Protein AF-A0A383BIY0-F1 (afdb_monomer)

Organism: NCBI:txid408172

Sequence (67 aa):
MIIAVLGETISEKSGVINLSAEGTIMICALFAFVFGYLTDIAVVGLIAGMILGAIIAAFLSLCDIKL

Solvent-accessible surface area (backbone atoms only — not comparable to full-atom values): 3686 Å² total; per-residue (Å²): 107,70,72,58,54,52,53,46,55,53,34,46,76,72,73,50,77,57,65,69,59,58,51,51,54,52,54,24,52,50,44,17,47,52,42,15,62,77,63,76,32,65,66,55,2,52,51,48,16,50,54,50,46,50,52,52,53,50,51,52,50,62,58,61,77,76,118

InterPro domains:
  IPR001851 ABC transporter, permease [PF02653] (2-62)

Mean predicted aligned error: 4.94 Å

Structure (mmCIF, N/CA/C/O backbone):
data_AF-A0A383BIY0-F1
#
_entry.id   AF-A0A383BIY0-F1
#
loop_
_atom_site.group_PDB
_atom_site.id
_atom_site.type_symbol
_atom_site.label_atom_id
_atom_site.label_alt_id
_atom_site.label_comp_id
_atom_site.label_asym_id
_atom_site.label_entity_id
_atom_site.label_seq_id
_atom_site.pdbx_PDB_ins_code
_atom_site.Cartn_x
_atom_site.Cartn_y
_atom_site.Cartn_z
_atom_site.occupancy
_atom_site.B_iso_or_equiv
_atom_site.auth_seq_id
_atom_site.auth_comp_id
_atom_site.auth_asym_id
_atom_site.auth_atom_id
_atom_site.pdbx_PDB_model_num
ATOM 1 N N . MET A 1 1 ? -3.877 7.004 -5.224 1.00 70.44 1 MET A N 1
ATOM 2 C CA . MET A 1 1 ? -3.604 7.622 -3.906 1.00 70.44 1 MET A CA 1
ATOM 3 C C . MET A 1 1 ? -4.513 8.807 -3.595 1.00 70.44 1 MET A C 1
ATOM 5 O O . MET A 1 1 ? -4.937 8.899 -2.460 1.00 70.44 1 MET A O 1
ATOM 9 N N . ILE A 1 2 ? -4.891 9.653 -4.564 1.00 83.00 2 ILE A N 1
ATOM 10 C CA . ILE A 1 2 ? -5.720 10.853 -4.302 1.00 83.00 2 ILE A CA 1
ATOM 11 C C . ILE A 1 2 ? -7.031 10.53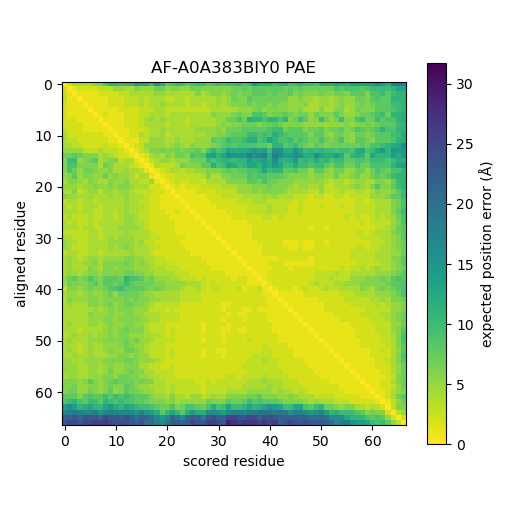4 -3.558 1.00 83.00 2 ILE A C 1
ATOM 13 O O . ILE A 1 2 ? -7.327 11.168 -2.556 1.00 83.00 2 ILE A O 1
ATOM 17 N N . ILE A 1 3 ? -7.787 9.521 -3.997 1.00 85.50 3 ILE A N 1
ATOM 18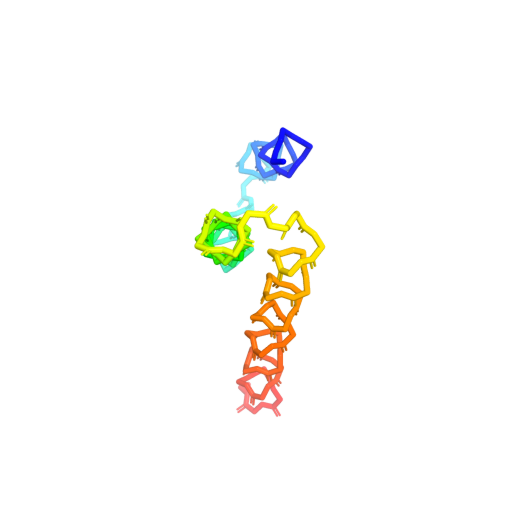 C CA . ILE A 1 3 ? -9.066 9.154 -3.356 1.00 85.50 3 ILE A CA 1
ATOM 19 C C . ILE A 1 3 ? -8.861 8.643 -1.920 1.00 85.50 3 ILE A C 1
ATOM 21 O O . ILE A 1 3 ? -9.649 8.963 -1.038 1.00 85.50 3 ILE A O 1
ATOM 25 N N . ALA A 1 4 ? -7.791 7.881 -1.682 1.00 84.88 4 ALA A N 1
ATOM 26 C CA . ALA A 1 4 ? -7.470 7.346 -0.363 1.00 84.88 4 ALA A CA 1
ATOM 27 C C . ALA A 1 4 ? -7.094 8.458 0.628 1.00 84.88 4 ALA A C 1
ATOM 29 O O . ALA A 1 4 ? -7.669 8.517 1.706 1.00 84.88 4 ALA A O 1
ATOM 30 N N . VAL A 1 5 ? -6.211 9.376 0.216 1.00 84.44 5 VAL A N 1
ATOM 31 C CA . VAL A 1 5 ? -5.791 10.528 1.033 1.00 84.44 5 VAL A CA 1
ATOM 32 C C . VAL A 1 5 ? -6.973 11.45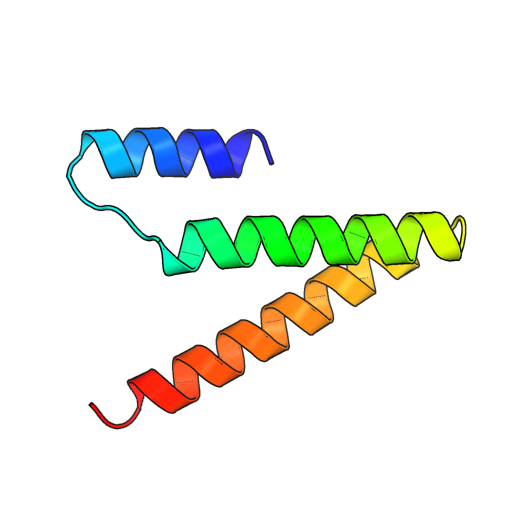1 1.322 1.00 84.44 5 VAL A C 1
ATOM 34 O O . VAL A 1 5 ? -7.138 11.904 2.443 1.00 84.44 5 VAL A O 1
ATOM 37 N N . LEU A 1 6 ? -7.852 11.690 0.342 1.00 90.06 6 LEU A N 1
ATOM 38 C CA . LEU A 1 6 ? -9.075 12.464 0.575 1.00 90.06 6 LEU A CA 1
ATOM 39 C C . LEU A 1 6 ? -9.987 11.802 1.615 1.00 90.06 6 LEU A C 1
ATOM 41 O O . LEU A 1 6 ? -10.511 12.488 2.490 1.00 90.06 6 LEU A O 1
ATOM 45 N N . GLY A 1 7 ? -10.182 10.484 1.522 1.00 86.94 7 GLY A N 1
ATOM 46 C CA . GLY A 1 7 ? -10.967 9.729 2.497 1.00 86.94 7 GLY A CA 1
ATOM 47 C C . GLY A 1 7 ? -10.369 9.800 3.901 1.00 86.94 7 GLY A C 1
ATOM 48 O O . GLY A 1 7 ? -11.106 9.991 4.868 1.00 86.94 7 GLY A O 1
ATOM 49 N N . GLU A 1 8 ? -9.044 9.717 4.008 1.00 84.88 8 GLU A N 1
ATOM 50 C CA . GLU A 1 8 ? -8.357 9.831 5.290 1.00 84.88 8 GLU A CA 1
ATOM 51 C C . GLU A 1 8 ? -8.397 11.256 5.855 1.00 84.88 8 GLU A C 1
ATOM 53 O O . GLU A 1 8 ? -8.798 11.415 7.003 1.00 84.88 8 GLU A O 1
ATOM 58 N N . THR A 1 9 ? -8.192 12.301 5.047 1.00 87.81 9 THR A N 1
ATOM 59 C CA . THR A 1 9 ? -8.340 13.701 5.495 1.00 87.81 9 THR A CA 1
ATOM 60 C C . THR A 1 9 ? -9.749 13.982 6.038 1.00 87.81 9 THR A C 1
ATOM 62 O O . THR A 1 9 ? -9.921 14.718 7.013 1.00 87.81 9 THR A O 1
ATOM 65 N N . ILE A 1 10 ? -10.786 13.396 5.427 1.00 89.50 10 ILE A N 1
ATOM 66 C CA . ILE A 1 10 ? -12.164 13.486 5.934 1.00 89.50 10 ILE A CA 1
ATOM 67 C C . ILE A 1 10 ? -12.297 12.734 7.271 1.00 89.50 10 ILE A C 1
ATOM 69 O O . ILE A 1 10 ? -12.883 13.273 8.212 1.00 89.50 10 ILE A O 1
ATOM 73 N N . SER A 1 11 ? -11.740 11.522 7.374 1.00 86.31 11 SER A N 1
ATOM 74 C CA . SER A 1 11 ? -11.744 10.719 8.606 1.00 86.31 11 SER A CA 1
ATOM 75 C C . SER A 1 11 ? -11.023 11.434 9.757 1.00 86.31 11 SER A C 1
ATOM 77 O O . SER A 1 11 ? -11.567 11.544 10.859 1.00 86.31 11 SER A O 1
ATOM 79 N N . GLU A 1 12 ? -9.857 12.020 9.492 1.00 88.00 12 GLU A N 1
ATOM 80 C CA . GLU A 1 12 ? -9.054 12.774 10.454 1.00 88.00 12 GLU A CA 1
ATOM 81 C C . GLU A 1 12 ? -9.815 14.008 10.966 1.00 88.00 12 GLU A C 1
ATOM 83 O O . GLU A 1 12 ? -9.889 14.247 12.174 1.00 88.00 12 GLU A O 1
ATOM 88 N N . LYS A 1 13 ? -10.506 14.738 10.074 1.00 88.38 13 LYS A N 1
ATOM 89 C CA . LYS A 1 13 ? -11.407 15.842 10.456 1.00 88.38 13 LYS A CA 1
ATOM 90 C C . LYS A 1 13 ? -12.586 15.404 11.325 1.00 88.38 13 LYS A C 1
ATOM 92 O O . LYS A 1 13 ? -13.096 16.223 12.087 1.00 88.38 13 LYS A O 1
ATOM 97 N N . SER A 1 14 ? -13.019 14.150 11.220 1.00 84.19 14 SER A N 1
ATOM 98 C CA . SER A 1 14 ? -14.086 13.580 12.051 1.00 84.19 14 SER A CA 1
ATOM 99 C C . SER A 1 14 ? -13.598 13.009 13.392 1.00 84.19 14 SER A C 1
ATOM 101 O O . SER A 1 14 ? -14.406 12.517 14.176 1.00 84.19 14 SER A O 1
ATOM 103 N N . GLY A 1 15 ? -12.297 13.117 13.690 1.00 83.62 15 GLY A N 1
ATOM 104 C CA . GLY A 1 15 ? -11.701 12.678 14.955 1.00 83.62 15 GLY A CA 1
ATOM 105 C C . GLY A 1 15 ? -11.317 11.196 15.004 1.00 83.62 15 GLY A C 1
ATOM 106 O O . GLY A 1 15 ? -10.916 10.715 16.061 1.00 83.62 15 GLY A O 1
ATOM 107 N N . VAL A 1 16 ? -11.409 10.471 13.884 1.00 82.56 16 VAL A N 1
ATOM 108 C CA . VAL A 1 16 ? -10.985 9.068 13.761 1.00 82.56 16 VAL A CA 1
ATOM 109 C C . VAL A 1 16 ? -9.748 8.981 12.877 1.00 82.56 16 VAL A C 1
ATOM 111 O O . VAL A 1 16 ? -9.834 9.058 11.651 1.00 82.56 16 VAL A O 1
ATOM 114 N N . ILE A 1 17 ? -8.594 8.789 13.516 1.00 82.00 17 ILE A N 1
ATOM 115 C CA . ILE A 1 17 ? -7.323 8.517 12.841 1.00 82.00 17 ILE A CA 1
ATOM 116 C C . ILE A 1 17 ? -7.121 7.007 12.708 1.00 82.00 17 ILE A C 1
ATOM 118 O O . ILE A 1 17 ? -7.032 6.289 13.704 1.00 82.00 17 ILE A O 1
ATOM 122 N N . ASN A 1 18 ? -7.041 6.505 11.475 1.00 83.69 18 ASN A N 1
ATOM 123 C CA . ASN A 1 18 ? -6.715 5.103 11.224 1.00 83.69 18 ASN A CA 1
ATOM 124 C C . ASN A 1 18 ? -5.282 4.979 10.707 1.00 83.69 18 ASN A C 1
ATOM 126 O O . ASN A 1 18 ? -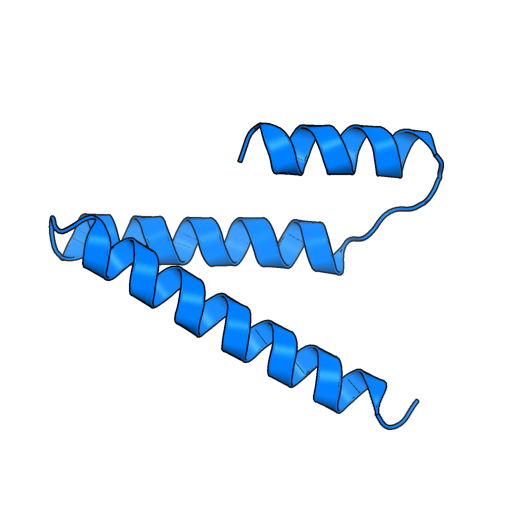5.037 4.788 9.517 1.00 83.69 18 ASN A O 1
ATOM 130 N N . LEU A 1 19 ? -4.332 5.042 11.642 1.00 83.00 19 LEU A N 1
ATOM 131 C CA . LEU A 1 19 ? -2.905 4.956 11.331 1.00 83.00 19 LEU A CA 1
ATOM 132 C C . LEU A 1 19 ? -2.533 3.636 10.632 1.00 83.00 19 LEU A C 1
ATOM 134 O O . LEU A 1 19 ? -1.606 3.599 9.824 1.00 83.00 19 LEU A O 1
ATOM 138 N N . SER A 1 20 ? -3.272 2.553 10.906 1.00 84.81 20 SER A N 1
ATOM 139 C CA . SER A 1 20 ? -3.064 1.269 10.229 1.00 84.81 20 SER A CA 1
ATOM 140 C C . SER A 1 20 ? -3.429 1.339 8.741 1.00 84.81 20 SER A C 1
ATOM 142 O O . SER A 1 20 ? -2.682 0.842 7.897 1.00 84.81 20 SER A O 1
ATOM 144 N N . ALA A 1 21 ? -4.528 2.016 8.395 1.00 84.00 21 ALA A N 1
ATOM 145 C CA . ALA A 1 21 ? -4.945 2.208 7.010 1.00 84.00 21 ALA A CA 1
ATOM 146 C C . ALA A 1 21 ? -3.970 3.130 6.262 1.00 84.00 21 ALA A C 1
ATOM 148 O O . ALA A 1 21 ? -3.525 2.794 5.167 1.00 84.00 21 ALA A O 1
ATOM 149 N N . GLU A 1 22 ? -3.563 4.234 6.886 1.00 87.62 22 GLU A N 1
ATOM 150 C CA . GLU A 1 22 ? -2.621 5.194 6.299 1.00 87.62 22 GLU A CA 1
ATOM 151 C C . GLU A 1 22 ? -1.270 4.531 5.967 1.00 87.62 22 GLU A C 1
ATOM 153 O O . GLU A 1 22 ? -0.771 4.588 4.837 1.00 87.62 22 GLU A O 1
ATOM 158 N N . GLY A 1 23 ? -0.704 3.802 6.936 1.00 88.75 23 GLY A N 1
ATOM 159 C CA . GLY A 1 23 ? 0.565 3.096 6.770 1.00 88.75 23 GLY A CA 1
ATOM 160 C C . GLY A 1 23 ? 0.497 1.967 5.738 1.00 88.75 23 GLY A C 1
ATOM 161 O O . GLY A 1 23 ? 1.387 1.848 4.892 1.00 88.75 23 GLY A O 1
ATOM 162 N N . THR A 1 24 ? -0.563 1.152 5.754 1.00 91.88 24 THR A N 1
ATOM 163 C CA . THR A 1 24 ? -0.719 0.054 4.783 1.00 91.88 24 THR A CA 1
ATOM 164 C C . THR A 1 24 ? -0.812 0.562 3.347 1.00 91.88 24 THR A C 1
ATOM 166 O O . THR A 1 24 ? -0.169 -0.003 2.460 1.00 91.88 24 THR A O 1
ATOM 169 N N . ILE A 1 25 ? -1.542 1.655 3.115 1.00 91.25 25 ILE A N 1
ATOM 170 C CA . ILE A 1 25 ? -1.708 2.259 1.790 1.00 91.25 25 ILE A CA 1
ATOM 171 C C . ILE A 1 25 ? -0.370 2.776 1.247 1.00 91.25 25 ILE A C 1
ATOM 173 O O . ILE A 1 25 ? -0.043 2.505 0.087 1.00 91.25 25 ILE A O 1
ATOM 177 N N . MET A 1 26 ? 0.433 3.463 2.069 1.00 91.94 26 MET A N 1
ATOM 178 C CA . MET A 1 26 ? 1.754 3.946 1.649 1.00 91.94 26 MET A CA 1
ATOM 179 C C . MET A 1 26 ? 2.726 2.807 1.330 1.00 91.94 26 MET A C 1
ATOM 181 O O . MET A 1 26 ? 3.377 2.835 0.283 1.00 91.94 26 MET A O 1
ATOM 185 N N . ILE A 1 27 ? 2.813 1.781 2.182 1.00 93.25 27 ILE A N 1
ATOM 186 C CA . ILE A 1 27 ? 3.759 0.675 1.970 1.00 93.25 27 ILE A CA 1
ATOM 187 C C . ILE A 1 27 ? 3.355 -0.157 0.741 1.00 93.25 27 ILE A C 1
ATOM 189 O O . ILE A 1 27 ? 4.216 -0.501 -0.071 1.00 93.25 27 ILE A O 1
ATOM 193 N N . CYS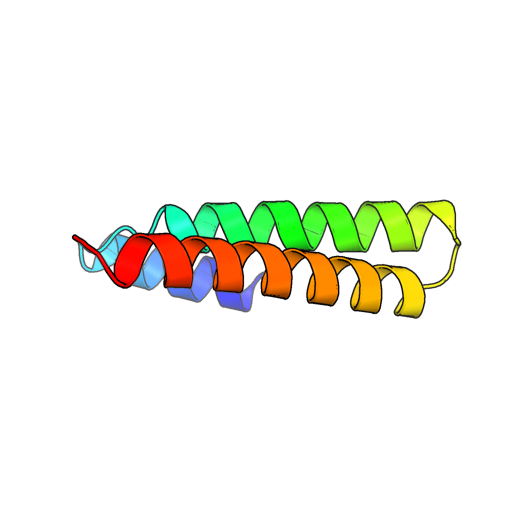 A 1 28 ? 2.059 -0.426 0.539 1.00 93.94 28 CYS A N 1
ATOM 194 C CA . CYS A 1 28 ? 1.581 -1.133 -0.655 1.00 93.94 28 CYS A CA 1
ATOM 195 C C . CYS A 1 28 ? 1.854 -0.342 -1.941 1.00 93.94 28 CYS A C 1
ATOM 197 O O . CYS A 1 28 ? 2.264 -0.926 -2.945 1.00 93.94 28 CYS A O 1
ATOM 199 N N . ALA A 1 29 ? 1.665 0.982 -1.915 1.00 93.31 29 ALA A N 1
ATOM 200 C CA . ALA A 1 29 ? 1.968 1.848 -3.052 1.00 93.31 29 ALA A CA 1
ATOM 201 C C . ALA A 1 29 ? 3.469 1.863 -3.380 1.00 93.31 29 ALA A C 1
ATOM 203 O O . ALA A 1 29 ? 3.836 1.767 -4.551 1.00 93.31 29 ALA A O 1
ATOM 204 N N . LEU A 1 30 ? 4.334 1.914 -2.360 1.00 94.88 30 LEU A N 1
ATOM 205 C CA . LEU A 1 30 ? 5.783 1.820 -2.535 1.00 94.88 30 LEU A CA 1
ATOM 206 C C . LEU A 1 30 ? 6.183 0.479 -3.159 1.00 94.88 30 LEU A C 1
ATOM 208 O O . LEU A 1 30 ? 6.940 0.460 -4.124 1.00 94.88 30 LEU A O 1
ATOM 212 N N . PHE A 1 31 ? 5.657 -0.636 -2.647 1.00 95.25 31 PHE A N 1
ATOM 213 C CA . PHE A 1 31 ? 5.939 -1.964 -3.198 1.00 95.25 31 PHE A CA 1
ATOM 214 C C . PHE A 1 31 ? 5.492 -2.075 -4.655 1.00 95.25 31 PHE A C 1
ATOM 216 O O . PHE A 1 31 ? 6.261 -2.521 -5.506 1.00 95.25 31 PHE A O 1
ATOM 223 N N . ALA A 1 32 ? 4.280 -1.611 -4.965 1.00 95.38 32 ALA A N 1
ATOM 224 C CA . ALA A 1 32 ? 3.786 -1.619 -6.332 1.00 95.38 32 ALA A CA 1
ATOM 225 C C . ALA A 1 32 ? 4.674 -0.793 -7.271 1.00 95.38 32 ALA A C 1
ATOM 227 O O . ALA A 1 32 ? 4.980 -1.227 -8.381 1.00 95.38 32 ALA A O 1
ATOM 228 N N . PHE A 1 33 ? 5.140 0.369 -6.810 1.00 95.12 33 PHE A N 1
ATOM 229 C CA . PHE A 1 33 ? 6.057 1.209 -7.568 1.00 95.12 33 PHE A CA 1
ATOM 230 C C . PHE A 1 33 ? 7.427 0.549 -7.768 1.00 95.12 33 PHE A C 1
ATOM 232 O O . PHE A 1 33 ? 7.898 0.479 -8.897 1.00 95.12 33 PHE A O 1
ATOM 239 N N . VAL A 1 34 ? 8.050 0.015 -6.712 1.00 97.12 34 VAL A N 1
ATOM 240 C CA . VAL A 1 34 ? 9.385 -0.606 -6.781 1.00 97.12 34 VAL A CA 1
ATOM 241 C C . VAL A 1 34 ? 9.396 -1.798 -7.735 1.00 97.12 34 VAL A C 1
ATOM 243 O O . VAL A 1 34 ? 10.276 -1.892 -8.586 1.00 97.12 34 VAL A O 1
ATOM 246 N N . PHE A 1 35 ? 8.408 -2.689 -7.645 1.00 96.62 35 PHE A N 1
ATOM 247 C CA . PHE A 1 35 ? 8.339 -3.858 -8.524 1.00 96.62 35 PHE A CA 1
ATOM 248 C C . PHE A 1 35 ? 7.938 -3.493 -9.953 1.00 96.62 35 PHE A C 1
ATOM 250 O O . PHE A 1 35 ? 8.459 -4.088 -10.894 1.00 96.62 35 PHE A O 1
ATOM 257 N N . GLY A 1 36 ? 7.068 -2.496 -10.135 1.00 97.00 36 GLY A N 1
ATOM 258 C CA . GLY A 1 36 ? 6.757 -1.959 -11.459 1.00 97.00 36 GLY A CA 1
ATOM 259 C C . GLY A 1 36 ? 7.971 -1.302 -12.120 1.00 97.00 36 GLY A C 1
ATOM 260 O O . GLY A 1 36 ? 8.195 -1.505 -13.306 1.00 97.00 36 GLY A O 1
ATOM 261 N N . TYR A 1 37 ? 8.783 -0.584 -11.340 1.00 97.00 37 TYR A N 1
ATOM 262 C CA . TYR A 1 37 ? 10.000 0.082 -11.802 1.00 97.00 37 TYR A CA 1
ATOM 263 C C . TYR A 1 37 ? 11.120 -0.911 -12.130 1.00 97.00 37 TYR A C 1
ATOM 265 O O . TYR A 1 37 ? 11.731 -0.820 -13.184 1.00 97.00 37 TYR A O 1
ATOM 273 N N . LEU A 1 38 ? 11.375 -1.894 -11.260 1.00 97.38 38 LEU A N 1
ATOM 274 C CA . LEU A 1 38 ? 12.446 -2.878 -11.468 1.00 97.38 38 LEU A CA 1
ATOM 275 C C . LEU A 1 38 ? 12.189 -3.814 -12.651 1.00 97.38 38 LEU A C 1
ATOM 277 O O . LEU A 1 38 ? 13.136 -4.344 -13.225 1.00 97.38 38 LEU A O 1
ATOM 281 N N . THR A 1 39 ? 10.920 -4.066 -12.971 1.00 96.06 39 THR A N 1
ATOM 282 C CA . THR A 1 39 ? 10.541 -4.992 -14.045 1.00 96.06 39 THR A CA 1
ATOM 283 C C . THR A 1 39 ? 10.120 -4.293 -15.330 1.00 96.06 39 THR A C 1
ATOM 285 O O . THR A 1 39 ? 9.880 -4.988 -16.312 1.00 96.06 39 THR A O 1
ATOM 288 N N . ASP A 1 40 ? 10.003 -2.958 -15.324 1.00 95.69 40 ASP A N 1
ATOM 289 C CA . ASP A 1 40 ? 9.411 -2.152 -16.405 1.00 95.69 40 ASP A CA 1
ATOM 290 C C . ASP A 1 40 ? 7.991 -2.610 -16.816 1.00 95.69 40 ASP A C 1
ATOM 292 O O . ASP A 1 40 ? 7.483 -2.293 -17.893 1.00 95.69 40 ASP A O 1
ATOM 296 N N . ILE A 1 41 ? 7.306 -3.364 -15.945 1.00 95.19 41 ILE A N 1
ATOM 297 C CA . ILE A 1 41 ? 5.978 -3.926 -16.201 1.00 95.19 41 ILE A CA 1
ATOM 298 C C . ILE A 1 41 ? 5.025 -3.488 -15.091 1.00 95.19 41 ILE A C 1
ATOM 300 O O . ILE A 1 41 ? 5.051 -3.989 -13.964 1.00 95.19 41 ILE A O 1
ATOM 304 N N . ALA A 1 42 ? 4.087 -2.606 -15.442 1.00 94.12 42 ALA A N 1
ATOM 305 C CA . ALA A 1 42 ? 3.097 -2.070 -14.505 1.00 94.12 42 ALA A CA 1
ATOM 306 C C . ALA A 1 42 ? 2.265 -3.163 -13.804 1.00 94.12 42 ALA A C 1
ATOM 308 O O . ALA A 1 42 ? 1.937 -3.045 -12.624 1.00 94.12 42 ALA A O 1
ATOM 309 N N . VAL A 1 43 ? 1.953 -4.253 -14.512 1.00 96.44 43 VAL A N 1
ATOM 310 C CA . VAL A 1 43 ? 1.169 -5.376 -13.971 1.00 96.44 43 VAL A CA 1
ATOM 311 C C . VAL A 1 43 ? 1.920 -6.115 -12.861 1.00 96.44 43 VAL A C 1
ATOM 313 O O . VAL A 1 43 ? 1.302 -6.534 -11.885 1.00 96.44 43 VAL A O 1
ATOM 316 N N . VAL A 1 44 ? 3.246 -6.241 -12.960 1.00 95.75 44 VAL A N 1
ATOM 317 C CA . VAL A 1 44 ? 4.053 -6.886 -11.913 1.00 95.75 44 VAL A CA 1
ATOM 318 C C . VAL A 1 44 ? 4.036 -6.044 -10.641 1.00 95.75 44 VAL A C 1
ATOM 320 O O . VAL A 1 44 ? 3.839 -6.584 -9.554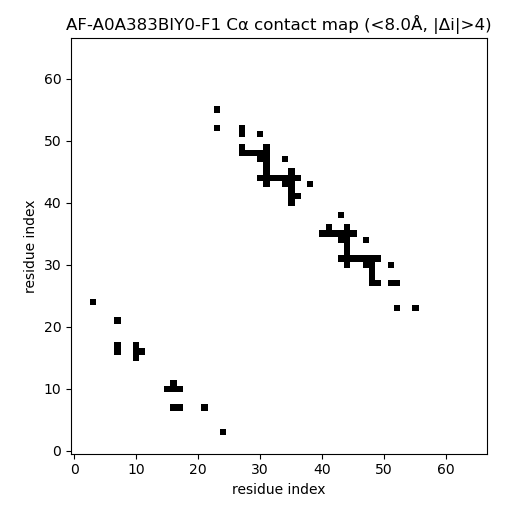 1.00 95.75 44 VAL A O 1
ATOM 323 N N . GLY A 1 45 ? 4.141 -4.720 -10.782 1.00 96.06 45 GLY A N 1
ATOM 324 C CA . GLY A 1 45 ? 3.940 -3.784 -9.678 1.00 96.06 45 GLY A CA 1
ATOM 325 C C . GLY A 1 45 ? 2.565 -3.933 -9.023 1.00 96.06 45 GLY A C 1
ATOM 326 O O . GLY A 1 45 ? 2.465 -4.088 -7.807 1.00 96.06 45 GLY A O 1
ATOM 327 N N . LEU A 1 46 ? 1.497 -3.976 -9.822 1.00 95.06 46 LEU A N 1
ATOM 328 C CA . LEU A 1 46 ? 0.135 -4.170 -9.318 1.00 95.06 46 LEU A CA 1
ATOM 329 C C . LEU A 1 46 ? 0.007 -5.451 -8.477 1.00 95.06 46 LEU A C 1
ATOM 331 O O . LEU A 1 46 ? -0.488 -5.402 -7.351 1.00 95.06 46 LEU A O 1
ATOM 335 N N . ILE A 1 47 ? 0.480 -6.584 -9.005 1.00 97.00 47 ILE A N 1
ATOM 336 C CA . ILE A 1 47 ? 0.414 -7.882 -8.321 1.00 97.00 47 ILE A CA 1
ATOM 337 C C . ILE A 1 47 ? 1.246 -7.861 -7.034 1.00 97.00 47 ILE A C 1
ATOM 339 O O . ILE A 1 47 ? 0.774 -8.321 -5.996 1.00 97.00 47 ILE A O 1
ATOM 343 N N . ALA A 1 48 ? 2.451 -7.286 -7.068 1.00 95.62 48 ALA A N 1
ATOM 344 C CA . ALA A 1 48 ? 3.306 -7.171 -5.889 1.00 95.62 48 ALA A CA 1
ATOM 345 C C . ALA A 1 48 ? 2.640 -6.353 -4.769 1.00 95.62 48 ALA A C 1
ATOM 347 O O . ALA A 1 48 ? 2.647 -6.772 -3.611 1.00 95.62 48 ALA A O 1
ATOM 348 N N . GLY A 1 49 ? 2.007 -5.225 -5.111 1.00 95.56 49 GLY A N 1
ATOM 349 C CA . GLY A 1 49 ? 1.244 -4.417 -4.158 1.00 95.56 49 GLY A CA 1
ATOM 350 C C . GLY A 1 49 ? 0.036 -5.157 -3.576 1.00 95.56 49 GLY A C 1
ATOM 351 O O . GLY A 1 49 ? -0.197 -5.089 -2.371 1.00 95.56 49 GLY A O 1
ATOM 352 N N . MET A 1 50 ? -0.702 -5.909 -4.402 1.00 95.31 50 MET A N 1
ATOM 353 C CA . MET A 1 50 ? -1.836 -6.725 -3.945 1.00 95.31 50 MET A CA 1
ATOM 354 C C . MET A 1 50 ? -1.405 -7.822 -2.968 1.00 95.31 50 MET A C 1
ATOM 356 O O . MET A 1 50 ? -2.041 -8.002 -1.932 1.00 95.31 50 MET A O 1
ATOM 360 N N . ILE A 1 51 ? -0.318 -8.537 -3.278 1.00 96.75 51 ILE A N 1
ATOM 361 C CA . ILE A 1 51 ? 0.223 -9.590 -2.410 1.00 96.75 51 ILE A CA 1
ATOM 362 C C . ILE A 1 51 ? 0.651 -8.997 -1.067 1.00 96.75 51 ILE A C 1
ATOM 364 O O . ILE A 1 51 ? 0.302 -9.544 -0.023 1.00 96.75 51 ILE A O 1
ATOM 368 N N . LEU A 1 52 ? 1.354 -7.859 -1.075 1.00 96.19 52 LEU A N 1
ATOM 369 C CA . LEU A 1 52 ? 1.765 -7.203 0.162 1.00 96.19 52 LEU A CA 1
ATOM 370 C C . LEU A 1 52 ? 0.556 -6.778 1.009 1.00 96.19 52 LEU A C 1
ATOM 372 O O . LEU A 1 52 ? 0.513 -7.060 2.205 1.00 96.19 52 LEU A O 1
ATOM 376 N N . GLY A 1 53 ? -0.449 -6.155 0.387 1.00 94.38 53 GLY A N 1
ATOM 377 C CA . GLY A 1 53 ? -1.678 -5.756 1.073 1.00 94.38 53 GLY A CA 1
ATOM 378 C C . GLY A 1 53 ? -2.416 -6.944 1.689 1.00 94.38 53 GLY A C 1
ATOM 379 O O . GLY A 1 53 ? -2.851 -6.866 2.837 1.00 94.38 53 GLY A O 1
ATOM 380 N N . ALA A 1 54 ? -2.4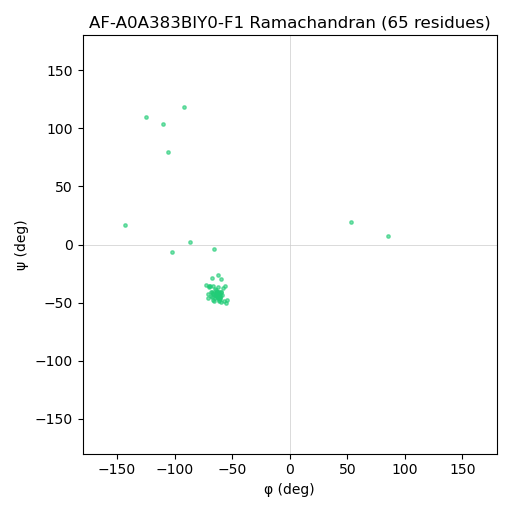87 -8.071 0.976 1.00 95.12 54 ALA A N 1
ATOM 381 C CA . ALA A 1 54 ? -3.079 -9.303 1.489 1.00 95.12 54 ALA A CA 1
ATOM 382 C C . ALA A 1 54 ? -2.312 -9.863 2.698 1.00 95.12 54 ALA A C 1
ATOM 384 O O . ALA A 1 54 ? -2.935 -10.284 3.671 1.00 95.12 54 ALA A O 1
ATOM 385 N N . ILE A 1 55 ? -0.974 -9.829 2.674 1.00 95.31 55 ILE A N 1
ATOM 386 C CA . ILE A 1 55 ? -0.135 -10.263 3.802 1.00 95.31 55 ILE A CA 1
ATOM 387 C C . ILE A 1 55 ? -0.390 -9.389 5.033 1.00 95.31 55 ILE A C 1
ATOM 389 O O . ILE A 1 55 ? -0.575 -9.920 6.128 1.00 95.31 55 ILE A O 1
ATOM 393 N N . ILE A 1 56 ? -0.435 -8.063 4.869 1.00 93.38 56 ILE A N 1
ATOM 394 C CA . ILE A 1 56 ? -0.674 -7.157 5.998 1.00 93.38 56 ILE A CA 1
ATOM 395 C C . ILE A 1 56 ? -2.096 -7.335 6.545 1.00 93.38 56 ILE A C 1
ATOM 397 O O . ILE A 1 56 ? -2.273 -7.409 7.758 1.00 93.38 56 ILE A O 1
ATOM 401 N N . ALA A 1 57 ? -3.104 -7.467 5.679 1.00 91.75 57 ALA A N 1
ATOM 402 C CA . ALA A 1 57 ? -4.481 -7.719 6.099 1.00 91.75 57 ALA A CA 1
ATOM 403 C C . ALA A 1 57 ? -4.618 -9.049 6.858 1.00 91.75 57 ALA A C 1
ATOM 405 O O . ALA A 1 57 ? -5.278 -9.102 7.895 1.00 91.75 57 ALA A O 1
ATOM 406 N N . ALA A 1 58 ? -3.952 -10.108 6.388 1.00 92.00 58 ALA A N 1
ATOM 407 C CA . ALA A 1 58 ? -3.907 -11.388 7.088 1.00 92.00 58 ALA A CA 1
ATOM 408 C C . ALA A 1 58 ? -3.231 -11.254 8.460 1.00 92.00 58 ALA A C 1
ATOM 410 O O . ALA A 1 58 ? -3.748 -11.766 9.448 1.00 92.00 58 ALA A O 1
ATOM 411 N N . PHE A 1 59 ? -2.114 -10.527 8.544 1.00 90.44 59 PHE A N 1
ATOM 412 C CA . PHE A 1 59 ? -1.428 -10.273 9.810 1.00 90.44 59 PHE A CA 1
ATOM 413 C C . PHE A 1 59 ? -2.314 -9.512 10.805 1.00 90.44 59 PHE A C 1
ATOM 415 O O . PHE A 1 59 ? -2.467 -9.948 11.943 1.00 90.44 59 PHE A O 1
ATOM 422 N N . LEU A 1 60 ? -2.955 -8.425 10.363 1.00 88.88 60 LEU A N 1
ATOM 423 C CA . LEU A 1 60 ? -3.895 -7.663 11.187 1.00 88.88 60 LEU A CA 1
ATOM 424 C C . LEU A 1 60 ? -5.060 -8.539 11.657 1.00 88.88 60 LEU A C 1
ATOM 426 O O . LEU A 1 60 ? -5.395 -8.514 12.835 1.00 88.88 60 LEU A O 1
ATOM 430 N N . SER A 1 61 ? -5.617 -9.372 10.774 1.00 88.88 61 SER A N 1
ATOM 431 C CA . SER A 1 61 ? -6.691 -10.306 11.125 1.00 88.88 61 SER A CA 1
ATOM 432 C C . SER A 1 61 ? -6.264 -11.339 12.173 1.00 88.88 61 SER A C 1
ATOM 434 O O . SER A 1 61 ? -7.064 -11.676 13.043 1.00 88.88 61 SER A O 1
ATOM 436 N N . LEU A 1 62 ? -5.019 -11.826 12.136 1.00 88.69 62 LEU A N 1
ATOM 437 C CA . LEU A 1 62 ? -4.493 -12.733 13.164 1.00 88.69 62 LEU A CA 1
ATOM 438 C C . LEU A 1 62 ? -4.302 -12.036 14.516 1.00 88.69 62 LEU A C 1
ATOM 440 O O . LEU A 1 62 ? -4.514 -12.666 15.552 1.00 88.69 62 LEU A O 1
ATOM 444 N N . CYS A 1 63 ? -3.900 -10.764 14.514 1.00 85.00 63 CYS A N 1
ATOM 445 C CA . CYS A 1 63 ? -3.787 -9.961 15.731 1.00 85.00 63 CYS A CA 1
ATOM 446 C C . CYS A 1 63 ? -5.157 -9.620 16.335 1.00 85.00 63 CYS A C 1
ATOM 448 O O . CYS A 1 63 ? -5.287 -9.616 17.555 1.00 85.00 63 CYS A O 1
ATOM 450 N N . ASP A 1 64 ? -6.164 -9.378 15.495 1.00 81.81 64 ASP A N 1
ATOM 451 C CA . ASP A 1 64 ? -7.527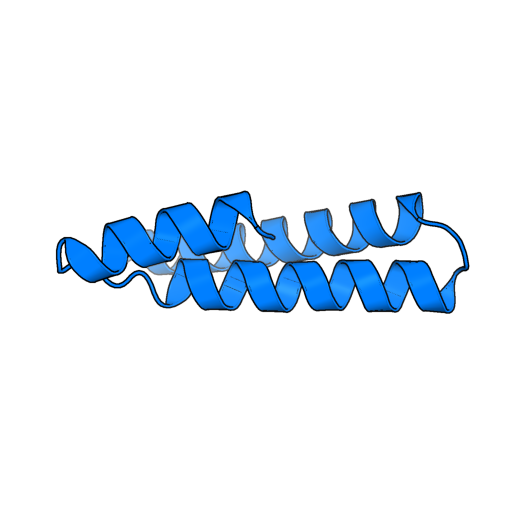 -9.030 15.912 1.00 81.81 64 ASP A CA 1
ATOM 452 C C . ASP A 1 64 ? -8.259 -10.217 16.566 1.00 81.81 64 ASP A C 1
ATOM 454 O O . ASP A 1 64 ? -8.965 -10.054 17.553 1.00 81.81 64 ASP A O 1
ATOM 458 N N . ILE A 1 65 ? -8.016 -11.448 16.093 1.00 74.88 65 ILE A N 1
ATOM 459 C CA . ILE A 1 65 ? -8.752 -12.652 16.527 1.00 74.88 65 ILE A CA 1
ATOM 460 C C . ILE A 1 65 ? -8.534 -13.048 18.012 1.00 74.88 65 ILE A C 1
ATOM 462 O O . ILE A 1 65 ? -9.130 -14.026 18.472 1.00 74.88 65 ILE A O 1
ATOM 466 N N . LYS A 1 66 ? -7.667 -12.350 18.767 1.00 55.78 66 LYS A N 1
ATOM 467 C CA . LYS A 1 66 ? -7.252 -12.729 20.136 1.00 55.78 66 LYS A CA 1
ATOM 468 C C . LYS A 1 66 ? -7.032 -11.583 21.143 1.00 55.78 66 LYS A C 1
ATOM 470 O O . LYS A 1 66 ? -6.418 -11.847 22.180 1.00 55.78 66 LYS A O 1
ATOM 475 N N . LEU A 1 67 ? -7.522 -10.367 20.904 1.00 48.66 67 LEU A N 1
ATOM 476 C CA . LEU A 1 67 ? -7.515 -9.297 21.921 1.00 48.66 67 LEU A CA 1
ATOM 477 C C . LEU A 1 67 ? -8.927 -9.018 22.449 1.00 48.66 67 LEU A C 1
ATOM 479 O O . LEU A 1 67 ? -9.034 -8.725 23.660 1.00 48.66 67 LEU A O 1
#

Radius of gyration: 13.97 Å; Cα contacts (8 Å, |Δi|>4): 41; chains: 1; bo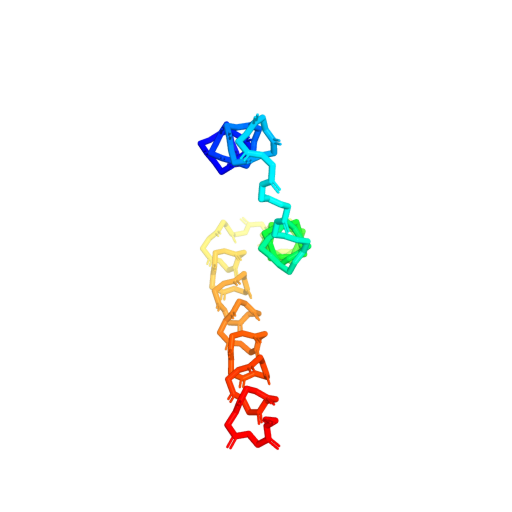unding box: 26×29×38 Å

Foldseek 3Di:
DVVQVVVQVVCVVVVHHDVLSVVLVVVLQVQLVVLCVVVVNSVRSVVRSVVSSVVSVVVVVVVVVPD

pLDDT: mean 89.28, std 8.69, range [48.66, 97.38]

Secondary structure (DSSP, 8-state):
-HHHHHHHHHHHHTT---HHHHHHHHHHHHHHHHHHHHHT-HHHHHHHHHHHHHHHHHHHHHHHTT-